Protein AF-A0A227IZ99-F1 (afdb_monomer_lite)

Radius of gyration: 15.76 Å; chains: 1; bounding box: 50×32×34 Å

InterPro domains:
  IPR000873 AMP-dependent synthetase/ligase domain [PF00501] (15-88)
  IPR020845 AMP-binding, conserved site [PS00455] (23-34)
  IPR042099 ANL, N-terminal domain [G3DSA:3.40.50.12780] (2-88)

pLDDT: mean 94.79, std 6.39, range [66.31, 98.75]

Organism: Vibrio parahaemolyticus (NCBI:txid670)

Foldseek 3Di:
DCVVDDDDDDDDDDDDQFDFDDWAWDPDPPDHTDTDTDGDNVVLVVLLCCCCPVVVLAAAAEDEDPDDPNDPVVVSQVSSVVRNYHYD

Structure (mmCIF, N/CA/C/O 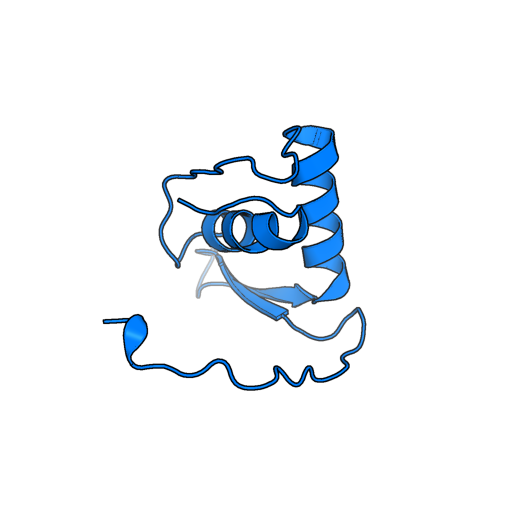backbone):
data_AF-A0A227IZ99-F1
#
_entry.id   AF-A0A227IZ99-F1
#
loop_
_atom_site.group_PDB
_atom_site.id
_atom_site.type_symbol
_atom_site.label_atom_id
_atom_site.label_alt_id
_atom_site.label_comp_id
_atom_site.label_asym_id
_atom_site.label_entity_id
_atom_site.label_seq_id
_atom_site.pdbx_PDB_ins_code
_atom_site.Cartn_x
_atom_site.Cartn_y
_atom_site.Cartn_z
_atom_site.occupancy
_atom_site.B_iso_or_equiv
_atom_site.auth_seq_id
_atom_site.auth_comp_id
_atom_site.auth_asym_id
_atom_site.auth_atom_id
_atom_site.pdbx_PDB_model_num
ATOM 1 N N . VAL A 1 1 ? -25.672 7.197 -7.599 1.00 66.31 1 VAL A N 1
ATOM 2 C CA . VAL A 1 1 ? -24.915 6.313 -8.520 1.00 66.31 1 VAL A CA 1
ATOM 3 C C . VAL A 1 1 ? -24.663 4.944 -7.895 1.00 66.31 1 VAL A C 1
ATOM 5 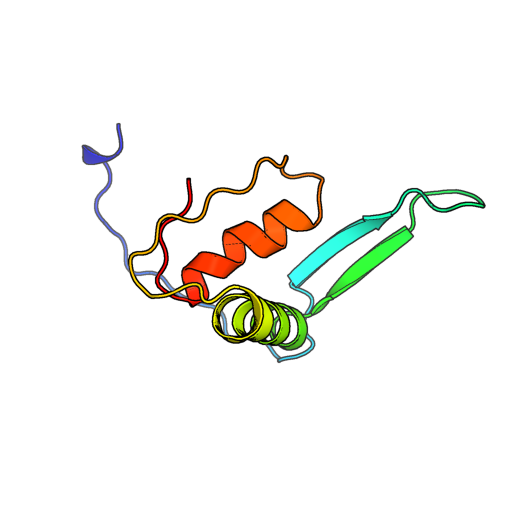O O . VAL A 1 1 ? -25.018 3.961 -8.520 1.00 66.31 1 VAL A O 1
ATOM 8 N N . LEU A 1 2 ? -24.168 4.847 -6.653 1.00 75.94 2 LEU A N 1
ATOM 9 C CA . LEU A 1 2 ? -23.920 3.542 -6.008 1.00 75.94 2 LEU A CA 1
ATOM 10 C C . LEU A 1 2 ? -25.186 2.784 -5.553 1.00 75.94 2 LEU A C 1
ATOM 12 O O . LEU A 1 2 ? -25.162 1.564 -5.500 1.00 75.94 2 LEU A O 1
ATOM 16 N N . ASN A 1 3 ? -26.310 3.472 -5.313 1.00 83.25 3 ASN A N 1
ATOM 17 C CA . ASN A 1 3 ? -27.573 2.864 -4.841 1.00 83.25 3 ASN A CA 1
ATOM 18 C C . ASN A 1 3 ? -28.211 1.839 -5.804 1.00 83.25 3 ASN A C 1
ATOM 20 O O . ASN A 1 3 ? -29.213 1.228 -5.454 1.00 83.25 3 ASN A O 1
ATOM 24 N N . GLN A 1 4 ? -27.686 1.699 -7.023 1.00 87.50 4 GLN A N 1
ATOM 25 C CA . GLN A 1 4 ? -28.161 0.735 -8.020 1.00 87.50 4 GLN A CA 1
ATOM 26 C C . GLN A 1 4 ? -27.421 -0.610 -7.942 1.00 87.50 4 GLN A C 1
ATOM 28 O O . GLN A 1 4 ? -27.825 -1.557 -8.607 1.00 87.50 4 GLN A O 1
ATOM 33 N N . TYR A 1 5 ? -26.346 -0.698 -7.152 1.00 85.56 5 TYR A N 1
ATOM 34 C CA . TYR A 1 5 ? -25.552 -1.913 -7.004 1.00 85.56 5 TYR A CA 1
ATOM 35 C C . TYR A 1 5 ? -25.984 -2.684 -5.758 1.00 85.56 5 TYR A C 1
ATOM 37 O O . TYR A 1 5 ? -25.925 -2.168 -4.641 1.00 85.56 5 TYR A O 1
ATOM 45 N N . SER A 1 6 ? -26.395 -3.935 -5.952 1.00 88.31 6 SER A N 1
ATOM 46 C CA . SER A 1 6 ? -26.569 -4.890 -4.861 1.00 88.31 6 SER A CA 1
ATOM 47 C C . SER A 1 6 ? -25.197 -5.442 -4.444 1.00 88.31 6 SER A C 1
ATOM 49 O O . SER A 1 6 ? -24.400 -5.773 -5.323 1.00 88.31 6 SER A O 1
ATOM 51 N N . PRO A 1 7 ? -24.881 -5.527 -3.138 1.00 86.75 7 PRO A N 1
ATOM 52 C CA . PRO A 1 7 ? -23.634 -6.129 -2.682 1.00 86.75 7 PRO A CA 1
ATOM 53 C C . PRO A 1 7 ? -23.588 -7.610 -3.060 1.00 86.75 7 PRO A C 1
ATOM 55 O O . PRO A 1 7 ? -24.440 -8.385 -2.632 1.00 86.75 7 PRO A O 1
ATOM 58 N N . GLU A 1 8 ? -22.578 -7.997 -3.830 1.00 89.88 8 GLU A N 1
ATOM 59 C CA . GLU A 1 8 ? -22.282 -9.397 -4.128 1.00 89.88 8 GLU A CA 1
ATOM 60 C C . GLU A 1 8 ? -21.246 -9.942 -3.129 1.00 89.88 8 GLU A C 1
ATOM 62 O O . GLU A 1 8 ? -20.386 -9.185 -2.657 1.00 89.88 8 GLU A O 1
ATOM 67 N N . PRO A 1 9 ? -21.277 -11.245 -2.796 1.00 91.19 9 PRO A N 1
ATOM 68 C CA . PRO A 1 9 ? -20.251 -11.861 -1.963 1.00 91.19 9 PRO A CA 1
ATOM 69 C C . PRO A 1 9 ? -18.852 -11.722 -2.582 1.00 91.19 9 PRO A C 1
ATOM 71 O O . PRO A 1 9 ? -18.617 -12.094 -3.732 1.00 91.19 9 PRO A O 1
ATOM 74 N N . LEU A 1 10 ? -17.890 -11.231 -1.798 1.00 90.38 10 LEU A N 1
ATOM 75 C CA . LEU A 1 10 ? -16.492 -11.154 -2.219 1.00 90.38 10 LEU A CA 1
ATOM 76 C C . LEU A 1 10 ? -15.820 -12.524 -2.090 1.00 90.38 10 LEU A C 1
ATOM 78 O O . LEU A 1 10 ? -15.816 -13.131 -1.020 1.00 90.38 10 LEU A O 1
ATOM 82 N N . THR A 1 11 ? -15.206 -12.987 -3.178 1.00 94.81 11 THR A N 1
ATOM 83 C CA . THR A 1 11 ? -14.360 -14.187 -3.176 1.00 94.81 11 THR A CA 1
ATOM 84 C C . THR A 1 11 ? -12.896 -13.773 -3.244 1.00 94.81 11 THR A C 1
ATOM 86 O O . THR A 1 11 ? -12.497 -13.041 -4.148 1.00 94.81 11 THR A O 1
ATOM 89 N N . TYR A 1 12 ? -12.081 -14.258 -2.306 1.00 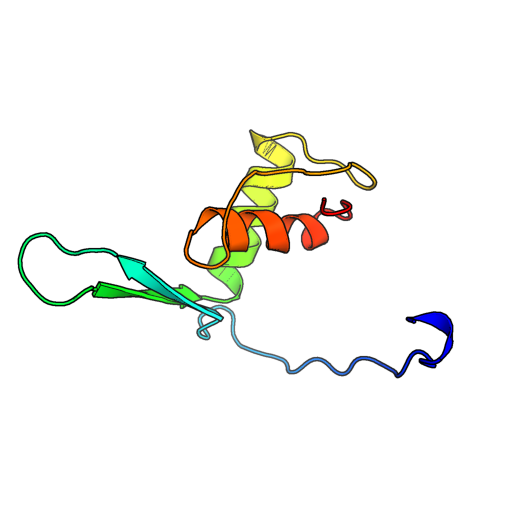94.56 12 TYR A N 1
ATOM 90 C CA . TYR A 1 12 ? -10.649 -13.964 -2.255 1.00 94.56 12 TYR A CA 1
ATOM 91 C C . TYR A 1 12 ? -9.826 -15.172 -2.698 1.00 94.56 12 TYR A C 1
ATOM 93 O O . TYR A 1 12 ? -10.017 -16.284 -2.207 1.00 94.56 12 TYR A O 1
ATOM 101 N N . THR A 1 13 ? -8.859 -14.939 -3.585 1.00 95.94 13 THR A N 1
ATOM 102 C CA . THR A 1 13 ? -7.873 -15.961 -3.957 1.00 95.94 13 THR A CA 1
ATOM 103 C C . THR A 1 13 ? -6.791 -16.031 -2.885 1.00 95.94 13 THR A C 1
ATOM 105 O O . THR A 1 13 ? -6.224 -15.009 -2.496 1.00 95.94 13 THR A O 1
ATOM 108 N N . ARG A 1 14 ? -6.498 -17.236 -2.388 1.00 97.06 14 ARG A N 1
ATOM 109 C CA . ARG A 1 14 ? -5.389 -17.454 -1.450 1.00 97.06 14 ARG A CA 1
ATOM 110 C C . ARG A 1 14 ? -4.074 -17.409 -2.224 1.00 97.06 14 ARG A C 1
ATOM 112 O O . ARG A 1 14 ? -3.933 -18.092 -3.231 1.00 97.06 14 ARG A O 1
ATOM 119 N N . VAL A 1 15 ? -3.133 -16.615 -1.730 1.00 97.81 15 VAL A N 1
ATOM 120 C CA . VAL A 1 15 ? -1.810 -16.393 -2.327 1.00 97.81 15 VAL A CA 1
ATOM 121 C C . VAL A 1 15 ? -0.727 -16.618 -1.276 1.00 97.81 15 VAL A C 1
ATOM 123 O O . VAL A 1 15 ? -0.998 -16.543 -0.072 1.00 97.81 15 VAL A O 1
ATOM 126 N N . ASN A 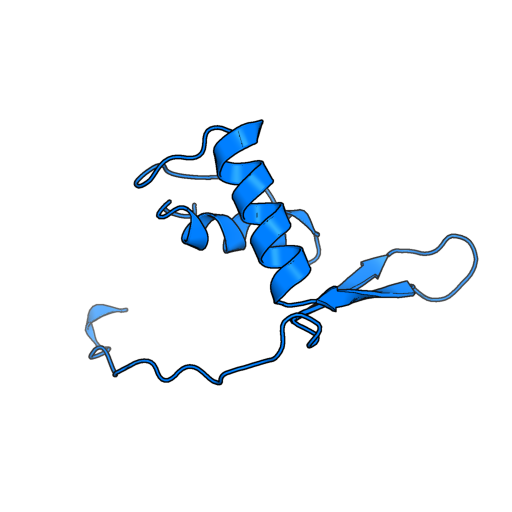1 16 ? 0.494 -16.913 -1.713 1.00 98.44 16 ASN A N 1
ATOM 127 C CA . ASN A 1 16 ? 1.638 -17.063 -0.824 1.00 98.44 16 ASN A CA 1
ATOM 128 C C . ASN A 1 16 ? 2.131 -15.700 -0.330 1.00 98.44 16 ASN A C 1
ATOM 130 O O . ASN A 1 16 ? 1.917 -14.661 -0.951 1.00 98.44 16 ASN A O 1
ATOM 134 N N . PHE A 1 17 ? 2.878 -15.707 0.773 1.00 98.38 17 PHE A N 1
ATOM 135 C CA . PHE A 1 17 ? 3.426 -14.488 1.373 1.00 98.38 17 PHE A CA 1
ATOM 136 C C . PHE A 1 17 ? 4.327 -13.688 0.412 1.00 98.38 17 PHE A C 1
ATOM 138 O O . PHE A 1 17 ? 4.289 -12.458 0.403 1.00 98.38 17 PHE A O 1
ATOM 145 N N . ASN A 1 18 ? 5.120 -14.391 -0.402 1.00 98.50 18 ASN A N 1
ATOM 146 C CA . ASN A 1 18 ? 6.082 -13.800 -1.336 1.00 98.50 18 ASN A CA 1
ATOM 147 C C . ASN A 1 18 ? 5.535 -13.615 -2.758 1.00 98.50 18 ASN A C 1
ATOM 149 O O . ASN A 1 18 ? 6.290 -13.194 -3.633 1.00 98.50 18 ASN A O 1
ATOM 153 N N . ASP A 1 19 ? 4.254 -13.911 -2.998 1.00 98.56 19 ASP A N 1
ATOM 154 C CA . ASP A 1 19 ? 3.652 -13.672 -4.308 1.00 98.56 19 ASP A CA 1
ATOM 155 C C . ASP A 1 19 ? 3.649 -12.161 -4.622 1.00 98.56 19 ASP A C 1
ATOM 157 O O . ASP A 1 19 ? 3.588 -11.335 -3.701 1.00 98.56 19 ASP A O 1
ATOM 161 N N . PRO A 1 20 ? 3.755 -11.770 -5.904 1.00 98.31 20 PRO A N 1
ATOM 162 C CA . PRO A 1 20 ? 3.810 -10.368 -6.301 1.00 98.31 20 PRO A CA 1
ATOM 163 C C . PRO A 1 20 ? 2.471 -9.656 -6.064 1.00 98.31 20 PRO A C 1
ATOM 165 O O . PRO A 1 20 ? 1.411 -10.184 -6.392 1.00 98.31 20 PRO A O 1
ATOM 168 N N . LEU A 1 21 ? 2.533 -8.430 -5.542 1.00 97.75 21 LEU A N 1
ATOM 169 C CA . LEU A 1 21 ? 1.384 -7.551 -5.314 1.00 97.75 21 LEU A CA 1
ATOM 170 C C . LEU A 1 21 ? 1.301 -6.436 -6.364 1.00 97.75 21 LEU A C 1
ATOM 172 O O . LEU A 1 21 ? 0.279 -6.285 -7.026 1.00 97.75 21 LEU A O 1
ATOM 176 N N . PHE A 1 22 ? 2.375 -5.659 -6.533 1.00 97.44 22 PHE A N 1
ATOM 177 C CA . PHE A 1 22 ? 2.459 -4.600 -7.542 1.00 97.44 22 PHE A CA 1
ATOM 178 C C . PHE A 1 22 ? 3.903 -4.337 -7.982 1.00 97.44 22 PHE A C 1
ATOM 180 O O . PHE A 1 22 ? 4.864 -4.753 -7.328 1.00 97.44 22 PHE A O 1
ATOM 187 N N . VAL A 1 23 ? 4.043 -3.609 -9.094 1.00 97.50 23 VAL A N 1
ATOM 188 C CA . VAL A 1 23 ? 5.322 -3.103 -9.601 1.00 97.50 23 VAL A CA 1
ATOM 189 C C . VAL A 1 23 ? 5.349 -1.585 -9.477 1.00 97.50 23 VAL A C 1
ATOM 191 O O . VAL A 1 23 ? 4.525 -0.901 -10.080 1.00 97.50 23 VAL A O 1
ATOM 194 N N . LEU A 1 24 ? 6.320 -1.058 -8.732 1.00 95.81 24 LEU A N 1
ATOM 195 C CA . LEU A 1 24 ? 6.619 0.370 -8.690 1.00 95.81 24 LEU A CA 1
ATOM 196 C C . LEU A 1 24 ? 7.823 0.675 -9.572 1.00 95.81 24 LEU A C 1
ATOM 198 O O . LEU A 1 24 ? 8.880 0.054 -9.456 1.00 95.81 24 LEU A O 1
ATOM 202 N N . TYR A 1 25 ? 7.665 1.656 -10.454 1.00 94.75 25 TYR A N 1
ATOM 203 C CA . TYR A 1 25 ? 8.743 2.117 -11.313 1.00 94.75 25 TYR A CA 1
ATOM 204 C C . TYR A 1 25 ? 9.507 3.244 -10.627 1.00 94.75 25 TYR A C 1
ATOM 206 O O . TYR A 1 25 ? 8.918 4.221 -10.172 1.00 94.75 25 TYR A O 1
ATOM 214 N N . SER A 1 26 ? 10.832 3.129 -10.591 1.00 90.94 26 SER A N 1
ATOM 215 C CA . SER A 1 26 ? 11.715 4.238 -10.209 1.00 90.94 26 SER A CA 1
ATOM 216 C C . SER A 1 26 ? 12.435 4.786 -11.436 1.00 90.94 26 SER A C 1
ATOM 218 O O . SER A 1 26 ? 12.719 4.037 -12.372 1.00 90.94 26 SER A O 1
ATOM 220 N N . SER A 1 27 ? 12.740 6.087 -11.430 1.00 85.00 27 SER A N 1
ATOM 221 C CA . SER A 1 27 ? 13.317 6.802 -12.578 1.00 85.00 27 SER A CA 1
ATOM 222 C C . SER A 1 27 ? 14.624 6.188 -13.085 1.00 85.00 27 SER A C 1
ATOM 224 O O . SER A 1 27 ? 14.845 6.173 -14.289 1.00 85.00 27 SER A O 1
ATOM 226 N N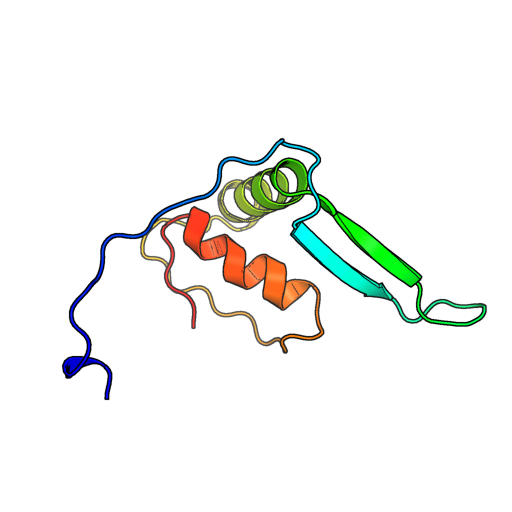 . GLY A 1 28 ? 15.438 5.606 -12.197 1.00 77.06 28 GLY A N 1
ATOM 227 C CA . GLY A 1 28 ? 16.745 5.046 -12.543 1.00 77.06 28 GLY A CA 1
ATOM 228 C C . GLY A 1 28 ? 17.748 6.138 -12.938 1.00 77.06 28 GLY A C 1
ATOM 229 O O . GLY A 1 28 ? 17.433 7.075 -13.658 1.00 77.06 28 GLY A O 1
ATOM 230 N N . THR A 1 29 ? 18.988 6.047 -12.462 1.00 76.38 29 THR A N 1
ATOM 231 C CA . THR A 1 29 ? 20.022 7.058 -12.762 1.00 76.38 29 THR A CA 1
ATOM 232 C C . THR A 1 29 ? 20.816 6.765 -14.038 1.00 76.38 29 THR A C 1
ATOM 234 O O . THR A 1 29 ? 21.565 7.620 -14.493 1.00 76.38 29 THR A O 1
ATOM 237 N N . THR A 1 30 ? 20.674 5.572 -14.626 1.00 78.75 30 THR A N 1
ATOM 238 C CA . THR A 1 30 ? 21.561 5.079 -15.699 1.00 78.75 30 THR A CA 1
ATOM 239 C C . THR A 1 30 ? 20.834 4.412 -16.875 1.00 78.75 30 THR A C 1
ATOM 241 O O . THR A 1 30 ? 21.460 3.685 -17.644 1.00 78.75 30 THR A O 1
ATOM 244 N N . GLY A 1 31 ? 19.524 4.624 -17.051 1.00 81.06 31 GLY A N 1
ATOM 245 C CA . GLY A 1 31 ? 18.799 4.021 -18.175 1.00 81.06 31 GLY A CA 1
ATOM 246 C C . GLY A 1 31 ? 17.286 3.958 -17.997 1.00 81.06 31 GLY A C 1
ATOM 247 O O . GLY A 1 31 ? 16.680 4.863 -17.436 1.00 81.06 31 GLY A O 1
ATOM 248 N N . LYS A 1 32 ? 16.674 2.883 -18.510 1.00 85.38 32 LYS A N 1
ATOM 249 C CA . LYS A 1 32 ? 15.226 2.646 -18.408 1.00 85.38 32 LYS A CA 1
ATOM 250 C C . LYS A 1 32 ? 14.776 2.575 -16.936 1.00 85.38 32 LYS A C 1
ATOM 252 O O . LYS A 1 32 ? 15.551 2.092 -16.103 1.00 85.38 32 LYS A O 1
ATOM 257 N N . PRO A 1 33 ? 13.526 2.974 -16.626 1.00 89.62 33 PRO A N 1
ATOM 258 C CA . PRO A 1 33 ? 12.975 2.854 -15.282 1.00 89.62 33 PRO A CA 1
ATOM 259 C C . PRO A 1 33 ? 13.113 1.438 -14.717 1.00 89.62 33 PRO A C 1
ATOM 261 O O . PRO A 1 33 ? 12.904 0.453 -15.431 1.00 89.62 33 PRO A O 1
ATOM 264 N N . LYS A 1 34 ? 13.452 1.328 -13.429 1.00 92.81 34 LYS A N 1
ATOM 265 C CA . LYS A 1 34 ? 13.593 0.029 -12.756 1.00 92.81 34 LYS A CA 1
ATOM 266 C C . LYS A 1 34 ? 12.234 -0.440 -12.252 1.00 92.81 34 LYS A C 1
ATOM 268 O O . LYS A 1 34 ? 11.596 0.285 -11.491 1.00 92.81 34 LYS A O 1
ATOM 273 N N . CYS A 1 35 ? 11.842 -1.653 -12.636 1.00 94.69 35 CYS A N 1
ATOM 274 C CA . CYS A 1 35 ? 10.662 -2.344 -12.119 1.00 94.69 35 CYS A CA 1
ATOM 275 C C . CYS A 1 35 ? 10.966 -2.919 -10.730 1.00 94.69 35 CYS A C 1
ATOM 277 O O . CYS A 1 35 ? 11.737 -3.872 -10.621 1.00 94.69 35 CYS A O 1
ATOM 279 N N . ILE A 1 36 ? 10.372 -2.364 -9.677 1.00 96.56 36 ILE A N 1
ATOM 280 C CA . ILE A 1 36 ? 10.517 -2.866 -8.307 1.00 96.56 36 ILE A CA 1
ATOM 281 C C . ILE A 1 36 ? 9.261 -3.662 -7.963 1.00 96.56 36 ILE A C 1
ATOM 283 O O . ILE A 1 36 ? 8.171 -3.099 -7.893 1.00 96.56 36 ILE A O 1
ATOM 287 N N . VAL A 1 37 ? 9.409 -4.973 -7.779 1.00 98.06 37 VAL A N 1
ATOM 288 C CA . VAL A 1 37 ? 8.303 -5.871 -7.419 1.00 98.06 37 VAL A CA 1
ATOM 289 C C . VAL A 1 37 ? 8.159 -5.905 -5.902 1.00 98.06 37 VAL A C 1
ATOM 291 O O . VAL A 1 37 ? 9.117 -6.200 -5.190 1.00 98.06 37 VAL A O 1
ATOM 294 N N . HIS A 1 38 ? 6.953 -5.634 -5.418 1.00 98.38 38 HIS A N 1
ATOM 295 C CA . HIS A 1 38 ? 6.590 -5.724 -4.008 1.00 98.38 38 HIS A CA 1
ATOM 296 C C . HIS A 1 38 ? 5.763 -6.987 -3.756 1.00 98.38 38 HIS A C 1
ATOM 298 O O . HIS A 1 38 ? 4.898 -7.315 -4.567 1.00 98.38 38 HIS A O 1
ATOM 304 N N . SER A 1 39 ? 6.023 -7.698 -2.655 1.00 98.56 39 SER A N 1
ATOM 305 C CA . SER A 1 39 ? 5.290 -8.918 -2.296 1.00 98.56 39 SER A CA 1
ATOM 306 C C . SER A 1 39 ? 4.045 -8.627 -1.460 1.00 98.56 39 SER A C 1
ATOM 308 O O . SER A 1 39 ? 4.003 -7.651 -0.713 1.00 98.56 39 SER A O 1
ATOM 310 N N . VAL A 1 40 ? 3.039 -9.500 -1.548 1.00 98.44 40 VAL A N 1
ATOM 311 C CA . VAL A 1 40 ? 1.761 -9.361 -0.830 1.00 98.44 40 VAL A CA 1
ATOM 312 C C . VAL A 1 40 ? 1.977 -9.252 0.679 1.00 98.44 40 VAL A C 1
ATOM 314 O O . VAL A 1 40 ? 1.590 -8.261 1.297 1.00 98.44 40 VAL A O 1
ATOM 317 N N . GLY A 1 41 ? 2.612 -10.258 1.281 1.00 98.12 41 GLY A N 1
ATOM 318 C CA . GLY A 1 41 ? 2.760 -10.335 2.730 1.00 98.12 41 GLY A CA 1
ATOM 319 C C . GLY A 1 41 ? 3.705 -9.276 3.288 1.00 98.12 41 GLY A C 1
ATOM 320 O O . GLY A 1 41 ? 3.375 -8.609 4.268 1.00 98.12 41 GLY A O 1
ATOM 321 N N . GLY A 1 42 ? 4.858 -9.084 2.639 1.00 98.38 42 GLY A N 1
ATOM 322 C CA . GLY A 1 42 ? 5.871 -8.127 3.084 1.00 98.38 42 GLY A CA 1
ATOM 323 C C . GLY A 1 42 ? 5.361 -6.688 3.068 1.00 98.38 42 GLY A C 1
ATOM 324 O O . GLY A 1 42 ? 5.542 -5.956 4.042 1.00 98.38 42 GLY A O 1
ATOM 325 N N . THR A 1 43 ? 4.671 -6.294 1.996 1.00 98.44 43 THR A N 1
ATOM 326 C CA . THR A 1 43 ? 4.133 -4.937 1.864 1.00 98.44 43 THR A CA 1
ATOM 327 C C . THR A 1 43 ? 2.997 -4.669 2.837 1.00 98.44 43 THR A C 1
ATOM 329 O O . THR A 1 43 ? 3.057 -3.672 3.554 1.00 98.44 43 THR A O 1
ATOM 332 N N . ILE A 1 44 ? 1.994 -5.550 2.913 1.00 97.94 44 ILE A N 1
ATOM 333 C CA . ILE A 1 44 ? 0.841 -5.334 3.800 1.00 97.94 44 ILE A CA 1
ATOM 334 C C . ILE A 1 44 ? 1.296 -5.283 5.263 1.00 97.94 44 ILE A C 1
ATOM 336 O O . ILE A 1 44 ? 0.906 -4.370 5.988 1.00 97.94 44 ILE A O 1
ATOM 340 N N . LEU A 1 45 ? 2.166 -6.208 5.687 1.00 98.56 45 LEU A N 1
ATOM 341 C CA . LEU A 1 45 ? 2.681 -6.230 7.057 1.00 98.56 45 LEU A CA 1
ATOM 342 C C . LEU A 1 45 ? 3.447 -4.946 7.394 1.00 98.56 45 LEU A C 1
ATOM 344 O O . LEU A 1 45 ? 3.244 -4.368 8.461 1.00 98.56 45 LEU A O 1
ATOM 348 N N . ASN A 1 46 ? 4.309 -4.480 6.485 1.00 98.69 46 ASN A N 1
ATOM 349 C CA . ASN A 1 46 ? 5.074 -3.261 6.716 1.00 98.69 46 ASN A CA 1
ATOM 350 C C . ASN A 1 46 ? 4.179 -2.015 6.772 1.00 98.69 46 ASN A C 1
ATOM 352 O O . ASN A 1 46 ? 4.366 -1.184 7.659 1.00 98.69 46 ASN A O 1
ATOM 356 N N . HIS A 1 47 ? 3.195 -1.905 5.874 1.00 98.62 47 HIS A N 1
ATOM 357 C CA . HIS A 1 47 ? 2.256 -0.784 5.870 1.00 98.62 47 HIS A CA 1
ATOM 358 C C . HIS A 1 47 ? 1.411 -0.753 7.144 1.00 98.62 47 HIS A C 1
ATOM 360 O O . HIS A 1 47 ? 1.322 0.290 7.775 1.00 98.62 47 HIS A O 1
ATOM 366 N N . VAL A 1 48 ? 0.844 -1.883 7.585 1.00 98.44 48 VAL A N 1
ATOM 367 C CA . VAL A 1 48 ? 0.036 -1.924 8.820 1.00 98.44 48 VAL A CA 1
ATOM 368 C C . VAL A 1 48 ? 0.873 -1.552 10.046 1.00 98.44 48 VAL A C 1
ATOM 370 O O . VAL A 1 48 ? 0.415 -0.774 10.881 1.00 98.44 48 VAL A O 1
ATOM 373 N N . LYS A 1 49 ? 2.123 -2.030 10.122 1.00 98.75 49 LYS A N 1
ATOM 374 C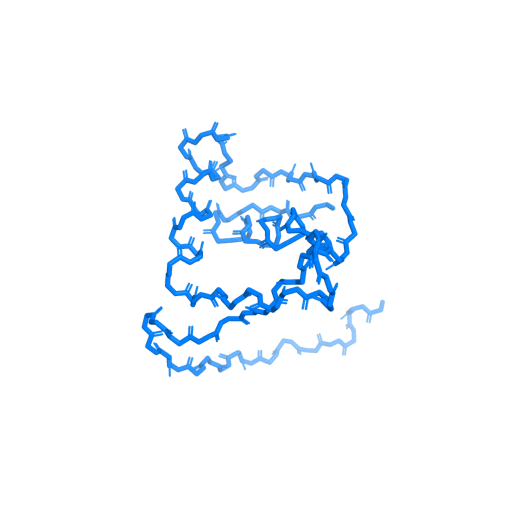 CA . LYS A 1 49 ? 3.084 -1.617 11.156 1.00 98.75 49 LYS A CA 1
ATOM 375 C C . LYS A 1 49 ? 3.300 -0.100 11.140 1.00 98.75 49 LYS A C 1
ATOM 377 O O . LYS A 1 49 ? 3.239 0.529 12.188 1.00 98.75 49 LYS A O 1
ATOM 382 N N . GLU A 1 50 ? 3.551 0.496 9.977 1.00 98.75 50 GLU A N 1
ATOM 383 C CA . GLU A 1 50 ? 3.730 1.951 9.858 1.00 98.75 50 GLU A CA 1
ATOM 384 C C . GLU A 1 50 ? 2.462 2.718 10.240 1.00 98.75 50 GLU A C 1
ATOM 386 O O . GLU A 1 50 ? 2.533 3.634 11.055 1.00 98.75 50 GLU A O 1
ATOM 391 N N . HIS A 1 51 ? 1.302 2.305 9.728 1.00 98.69 51 HIS A N 1
ATOM 392 C CA . HIS A 1 51 ? 0.019 2.929 10.034 1.00 98.69 51 HIS A CA 1
ATOM 393 C C . HIS A 1 51 ? -0.263 2.944 11.532 1.00 98.69 51 HIS A C 1
ATOM 395 O O . HIS A 1 51 ? -0.477 4.010 12.096 1.00 98.69 51 HIS A O 1
ATOM 401 N N . GLN A 1 52 ? -0.247 1.778 12.176 1.00 98.44 52 GLN A N 1
ATOM 402 C CA . GLN A 1 52 ? -0.724 1.644 13.552 1.00 98.44 52 GLN A CA 1
ATOM 403 C C . GLN A 1 52 ? 0.328 2.047 14.585 1.00 98.44 52 GLN A C 1
ATOM 405 O O . GLN A 1 52 ? -0.028 2.566 15.635 1.00 98.44 52 GLN A O 1
ATOM 410 N N . LEU A 1 53 ? 1.620 1.816 14.315 1.00 98.56 53 LEU A N 1
ATOM 411 C CA . LEU A 1 53 ? 2.675 2.048 15.310 1.00 98.56 53 LEU A CA 1
ATOM 412 C C . LEU A 1 53 ? 3.422 3.363 15.107 1.00 98.56 53 LEU A C 1
ATOM 414 O O . LEU A 1 53 ? 3.895 3.939 16.081 1.00 98.56 53 LEU A O 1
ATOM 418 N N . HIS A 1 54 ? 3.595 3.816 13.863 1.00 98.62 54 HIS A N 1
ATOM 419 C CA . HIS A 1 54 ? 4.373 5.029 13.586 1.00 98.62 54 HIS A CA 1
ATOM 420 C C . HIS A 1 54 ? 3.485 6.250 13.346 1.00 98.62 54 HIS A C 1
ATOM 422 O O . HIS A 1 54 ? 3.898 7.365 13.655 1.00 98.62 54 HIS A O 1
ATOM 428 N N . CYS A 1 55 ? 2.293 6.048 12.782 1.00 98.31 55 CYS A N 1
ATOM 429 C CA . CYS A 1 55 ? 1.362 7.124 12.449 1.00 98.31 55 CYS A CA 1
ATOM 430 C C . CYS A 1 55 ? 0.136 7.184 13.365 1.00 98.31 55 CYS A C 1
ATOM 432 O O . CYS A 1 55 ? -0.646 8.117 13.216 1.00 98.31 55 CYS A O 1
ATOM 434 N N . ASP A 1 56 ? -0.022 6.217 14.274 1.00 98.25 56 ASP A N 1
ATOM 435 C CA . ASP A 1 56 ? -1.168 6.110 15.186 1.00 98.25 56 ASP A CA 1
ATOM 436 C C . ASP A 1 56 ? -2.527 6.137 14.457 1.00 98.25 56 ASP A C 1
ATOM 438 O O . ASP A 1 56 ? -3.496 6.712 14.935 1.00 98.25 56 ASP A O 1
ATOM 442 N N . ILE A 1 57 ? -2.601 5.533 13.264 1.00 98.56 57 ILE A N 1
ATOM 443 C CA . ILE A 1 57 ? -3.856 5.399 12.514 1.00 98.56 57 ILE A CA 1
ATOM 444 C C . ILE A 1 57 ? -4.729 4.359 13.211 1.00 98.56 57 ILE A C 1
ATOM 446 O O . ILE A 1 57 ? -4.392 3.169 13.234 1.00 98.56 57 ILE A O 1
ATOM 450 N N . GLN A 1 58 ? -5.877 4.810 13.707 1.00 97.81 58 GLN A N 1
ATOM 451 C CA . GLN A 1 58 ? -6.854 4.012 14.430 1.00 97.81 58 GLN A CA 1
ATOM 452 C C . GLN A 1 58 ? -8.081 3.672 13.565 1.00 97.81 58 GLN A C 1
ATOM 454 O O . GLN A 1 58 ? -8.364 4.331 12.555 1.00 97.81 58 GLN A O 1
ATOM 459 N N . PRO A 1 59 ? -8.860 2.641 13.942 1.00 98.12 59 PRO A N 1
ATOM 460 C CA . PRO A 1 59 ? -10.130 2.358 13.287 1.00 98.12 59 PRO A CA 1
ATOM 461 C C . PRO A 1 59 ? -11.065 3.575 13.305 1.00 98.12 59 PRO A C 1
ATOM 463 O O . PRO A 1 59 ? -11.233 4.222 14.337 1.00 98.12 59 PRO A O 1
ATOM 466 N N . ASN A 1 60 ? -11.748 3.822 12.185 1.00 95.94 60 ASN A N 1
ATOM 467 C CA . ASN A 1 60 ? -12.624 4.979 11.928 1.00 95.94 60 ASN A CA 1
ATOM 468 C C . ASN A 1 60 ? -11.926 6.333 11.709 1.00 95.94 60 ASN A C 1
ATOM 470 O O . ASN A 1 60 ? -12.622 7.308 11.406 1.00 95.94 60 ASN A O 1
ATOM 474 N N . ASP A 1 61 ? -10.594 6.409 11.781 1.00 98.31 61 ASP A N 1
ATOM 475 C CA . ASP A 1 61 ? -9.882 7.617 11.365 1.00 98.31 61 ASP A CA 1
ATOM 476 C C . ASP A 1 61 ? -10.105 7.909 9.882 1.00 98.31 61 ASP A C 1
ATOM 478 O O . ASP A 1 61 ? -10.332 7.015 9.064 1.00 98.31 61 ASP A O 1
ATOM 482 N N . ARG A 1 62 ? -10.023 9.190 9.521 1.00 98.44 62 ARG A N 1
ATOM 483 C CA . ARG A 1 62 ? -10.080 9.646 8.130 1.00 98.44 62 ARG A CA 1
ATOM 484 C C . ARG A 1 62 ? -8.673 9.985 7.674 1.00 98.44 62 ARG A C 1
ATOM 486 O O . ARG A 1 62 ? -8.164 11.063 7.972 1.00 98.44 62 ARG A O 1
ATOM 493 N N . VAL A 1 63 ? -8.052 9.064 6.955 1.00 98.38 63 VAL A N 1
ATOM 494 C CA . VAL A 1 63 ? -6.693 9.235 6.451 1.00 98.38 63 VAL A CA 1
ATOM 495 C C . VAL A 1 63 ? -6.777 9.995 5.138 1.00 98.38 63 VAL A C 1
ATOM 497 O O . VAL A 1 63 ? -7.507 9.599 4.231 1.00 98.38 63 VAL A O 1
ATOM 500 N N . PHE A 1 64 ? -6.017 11.082 5.030 1.00 98.19 64 PHE A N 1
ATOM 501 C CA . PHE A 1 64 ? -5.815 11.830 3.793 1.00 98.19 64 PHE A CA 1
ATOM 502 C C . PHE A 1 64 ? -4.317 11.961 3.532 1.00 98.19 64 PHE A C 1
ATOM 504 O O . PHE A 1 64 ? -3.580 12.464 4.380 1.00 98.19 64 PHE A O 1
ATOM 511 N N . TYR A 1 65 ? -3.879 11.561 2.341 1.00 97.62 65 TYR A N 1
ATOM 512 C CA . TYR A 1 65 ? -2.534 11.835 1.856 1.00 97.62 65 TYR A CA 1
ATOM 513 C C . TYR A 1 65 ? -2.629 12.350 0.423 1.00 97.62 65 TYR A C 1
ATOM 515 O O . TYR A 1 65 ? -3.081 11.638 -0.473 1.00 97.62 65 TYR A O 1
ATOM 523 N N . TYR A 1 66 ? -2.192 13.587 0.181 1.00 97.75 66 TYR A N 1
ATOM 524 C CA . TYR A 1 66 ? -2.197 14.151 -1.167 1.00 97.75 66 TYR A CA 1
ATOM 525 C C . TYR A 1 66 ? -1.174 13.423 -2.048 1.00 97.75 66 TYR A C 1
ATOM 527 O O . TYR A 1 66 ? 0.038 13.575 -1.891 1.00 97.75 66 TYR A O 1
ATOM 535 N N . THR A 1 67 ? -1.664 12.592 -2.963 1.00 97.44 67 THR A N 1
ATOM 536 C CA . THR A 1 67 ? -0.835 11.748 -3.824 1.00 97.44 67 THR A CA 1
ATOM 537 C C . THR A 1 67 ? -1.573 11.384 -5.112 1.00 97.44 67 THR A C 1
ATOM 539 O O . THR A 1 67 ? -2.789 11.539 -5.209 1.00 97.44 67 THR A O 1
ATOM 542 N N . THR A 1 68 ? -0.845 10.897 -6.117 1.00 96.81 68 THR A N 1
ATOM 543 C CA . THR A 1 68 ? -1.432 10.342 -7.349 1.00 96.81 68 THR A CA 1
ATOM 544 C C . THR A 1 68 ? -1.129 8.850 -7.437 1.00 96.81 68 THR A C 1
ATOM 546 O O . THR A 1 68 ? -0.179 8.377 -6.815 1.00 96.81 68 THR A O 1
ATOM 549 N N . CYS A 1 69 ? -1.876 8.104 -8.257 1.00 96.00 69 CYS A N 1
ATOM 550 C CA . CYS A 1 69 ? -1.715 6.647 -8.383 1.00 96.00 69 CYS A CA 1
ATOM 551 C C . CYS A 1 69 ? -0.317 6.193 -8.850 1.00 96.00 69 CYS A C 1
ATOM 553 O O . CYS A 1 69 ? 0.007 5.015 -8.746 1.00 96.00 69 CYS A O 1
ATOM 555 N N . GLY A 1 70 ? 0.510 7.103 -9.379 1.00 94.19 70 GLY A N 1
ATOM 556 C CA . GLY A 1 70 ? 1.882 6.804 -9.799 1.00 94.19 70 GLY A CA 1
ATOM 557 C C . GLY A 1 70 ? 2.916 6.838 -8.668 1.00 94.19 70 GLY A C 1
ATOM 558 O O . GLY A 1 70 ? 4.046 6.398 -8.868 1.00 94.19 70 GLY A O 1
ATOM 559 N N . TRP A 1 71 ? 2.562 7.361 -7.492 1.00 95.94 71 TRP A N 1
ATOM 560 C CA . TRP A 1 71 ? 3.476 7.474 -6.356 1.00 95.94 71 TRP A CA 1
ATOM 561 C C . TRP A 1 71 ? 3.305 6.316 -5.378 1.00 95.94 71 TRP A C 1
ATOM 563 O O . TRP A 1 71 ? 2.205 5.810 -5.160 1.00 95.94 71 TRP A O 1
ATOM 573 N N . MET A 1 72 ? 4.396 5.938 -4.706 1.00 96.38 72 MET A N 1
ATOM 574 C CA . MET A 1 72 ? 4.351 4.872 -3.699 1.00 96.38 72 MET A CA 1
ATOM 575 C C . MET A 1 72 ? 3.368 5.194 -2.562 1.00 96.38 72 MET A C 1
ATOM 577 O O . MET A 1 72 ? 2.690 4.289 -2.079 1.00 96.38 72 MET A O 1
ATOM 581 N N . MET A 1 73 ? 3.217 6.481 -2.216 1.00 97.81 73 MET A N 1
ATOM 582 C CA . MET A 1 73 ? 2.322 6.925 -1.145 1.00 97.81 73 MET A CA 1
ATOM 583 C C . MET A 1 73 ? 0.859 6.585 -1.421 1.00 97.81 73 MET A C 1
ATOM 585 O O . MET A 1 73 ? 0.109 6.395 -0.474 1.00 97.81 73 MET A O 1
ATOM 589 N N . TRP A 1 74 ? 0.450 6.425 -2.684 1.00 98.12 74 TRP A N 1
ATOM 590 C CA . TRP A 1 74 ? -0.890 5.931 -2.999 1.00 98.12 74 TRP A CA 1
ATOM 591 C C . TRP A 1 74 ? -1.092 4.482 -2.535 1.00 98.12 74 TRP A C 1
ATOM 593 O O . TRP A 1 74 ? -2.122 4.162 -1.952 1.00 98.12 74 TRP A O 1
ATOM 603 N N . ASN A 1 75 ? -0.093 3.611 -2.711 1.00 98.00 75 ASN A N 1
ATOM 604 C CA . ASN A 1 75 ? -0.164 2.212 -2.265 1.00 98.00 75 ASN A CA 1
ATOM 605 C C . ASN A 1 75 ? -0.166 2.108 -0.732 1.00 98.00 75 ASN A C 1
ATOM 607 O O . ASN A 1 75 ? -0.881 1.280 -0.160 1.00 98.00 75 ASN A O 1
ATOM 611 N N . TRP A 1 76 ? 0.628 2.961 -0.076 1.00 98.38 76 TRP A N 1
ATOM 612 C CA . TRP A 1 76 ? 0.625 3.120 1.378 1.00 98.38 76 TRP A CA 1
ATOM 613 C C . TRP A 1 76 ? -0.760 3.571 1.864 1.00 98.38 76 TRP A C 1
ATOM 615 O O . TRP A 1 76 ? -1.389 2.863 2.645 1.00 98.38 76 TRP A O 1
ATOM 625 N N . HIS A 1 77 ? -1.304 4.642 1.272 1.00 98.44 77 HIS A N 1
ATOM 626 C CA . HIS A 1 77 ? -2.628 5.195 1.581 1.00 98.44 77 HIS A CA 1
ATOM 627 C C . HIS A 1 77 ? -3.745 4.159 1.446 1.00 98.44 77 HIS A C 1
ATOM 629 O O . HIS A 1 77 ? -4.508 3.953 2.382 1.00 98.44 77 HIS A O 1
ATOM 635 N N . VAL A 1 78 ? -3.800 3.424 0.328 1.00 98.25 78 VAL A N 1
ATOM 636 C CA . VAL A 1 78 ? -4.797 2.356 0.114 1.00 98.25 78 VAL A CA 1
ATOM 637 C C . VAL A 1 78 ? -4.743 1.296 1.216 1.00 98.25 78 VAL A C 1
ATOM 639 O O . VAL A 1 78 ? -5.777 0.795 1.660 1.00 98.25 78 VAL A O 1
ATOM 642 N N . SER A 1 79 ? -3.543 0.974 1.700 1.00 98.31 79 SER A N 1
ATOM 643 C CA . SER A 1 79 ? -3.354 -0.044 2.734 1.00 98.31 79 SER A CA 1
ATOM 644 C C . SER A 1 79 ? -3.862 0.398 4.114 1.00 98.31 79 SER A C 1
ATOM 646 O O . SER A 1 79 ? -3.978 -0.447 5.000 1.00 98.31 79 SER A O 1
ATOM 648 N N . ALA A 1 80 ? -4.211 1.674 4.325 1.00 98.25 80 ALA A N 1
ATOM 649 C CA . ALA A 1 80 ? -4.795 2.139 5.588 1.00 98.25 80 ALA A CA 1
ATOM 650 C C . ALA A 1 80 ? -6.192 1.541 5.848 1.00 98.25 80 ALA A C 1
ATOM 652 O O . ALA A 1 80 ? -6.611 1.431 7.001 1.00 98.25 80 ALA A O 1
ATOM 653 N N . LEU A 1 81 ? -6.866 1.030 4.809 1.00 98.00 81 LEU A N 1
ATOM 654 C CA . LEU A 1 81 ? -8.078 0.215 4.956 1.00 98.00 81 LEU A CA 1
ATOM 655 C C . LEU A 1 81 ? -7.843 -1.026 5.832 1.00 98.00 81 LEU A C 1
ATOM 657 O O . LEU A 1 81 ? -8.738 -1.438 6.566 1.00 98.00 81 LEU A O 1
ATOM 661 N N . ALA A 1 82 ? -6.634 -1.602 5.807 1.00 97.62 82 ALA A N 1
ATOM 662 C CA . ALA A 1 82 ? -6.281 -2.743 6.654 1.00 97.62 82 ALA A CA 1
ATOM 663 C C . ALA A 1 82 ? -6.193 -2.378 8.150 1.00 97.62 82 ALA A C 1
ATOM 665 O O . ALA A 1 82 ? -6.239 -3.270 8.994 1.00 97.62 82 ALA A O 1
ATOM 666 N N . SER A 1 83 ? -6.121 -1.084 8.481 1.00 98.00 83 SER A N 1
ATOM 667 C CA . SER A 1 83 ? -6.229 -0.568 9.852 1.00 98.00 83 SER A CA 1
ATOM 668 C C . SER A 1 83 ? -7.669 -0.216 10.254 1.00 98.00 83 SER A C 1
ATOM 670 O O . SER A 1 83 ? -7.884 0.312 11.339 1.00 98.00 83 SER A O 1
ATOM 672 N N . GLY A 1 84 ? -8.668 -0.485 9.402 1.00 97.69 84 GLY A N 1
ATOM 673 C CA . GLY A 1 84 ? -10.066 -0.118 9.659 1.00 97.69 84 GLY A CA 1
ATOM 674 C C . GLY A 1 84 ? -10.352 1.381 9.517 1.00 97.69 84 GLY A C 1
ATOM 675 O O . GLY A 1 84 ? -11.376 1.859 10.006 1.00 97.69 84 GLY A O 1
ATOM 676 N N . ALA A 1 85 ? -9.450 2.127 8.880 1.00 98.25 85 ALA A N 1
ATOM 677 C CA . ALA A 1 85 ? -9.616 3.549 8.617 1.00 98.25 85 ALA A CA 1
ATOM 678 C C . ALA A 1 85 ? -10.431 3.807 7.337 1.00 98.25 85 ALA A C 1
ATOM 680 O O . ALA A 1 85 ? -10.625 2.929 6.494 1.00 98.25 85 ALA A O 1
ATOM 681 N N . CYS A 1 86 ? -10.890 5.044 7.184 1.00 98.25 86 CYS A N 1
ATOM 682 C CA . CYS A 1 86 ? -11.552 5.567 5.998 1.00 98.25 86 CYS A CA 1
ATOM 683 C C . CYS A 1 86 ? -10.554 6.375 5.160 1.00 98.25 86 CYS A C 1
ATOM 685 O O . CYS A 1 86 ? -9.830 7.216 5.695 1.00 98.25 86 CYS A O 1
ATOM 687 N N . LEU A 1 87 ? -10.530 6.144 3.846 1.00 97.75 87 LEU A N 1
ATOM 688 C CA . LEU A 1 87 ? -9.697 6.917 2.923 1.00 97.75 87 LEU A CA 1
ATOM 689 C C . LEU A 1 87 ? -10.433 8.172 2.447 1.00 97.75 87 LEU A C 1
ATOM 691 O O . LEU A 1 87 ? -11.628 8.121 2.144 1.00 97.75 87 LEU A O 1
ATOM 695 N N . VAL A 1 88 ? -9.692 9.274 2.346 1.00 96.62 88 VAL A N 1
ATOM 696 C CA . VAL A 1 88 ? -10.095 10.535 1.704 1.00 96.62 88 VAL A CA 1
ATOM 697 C C . VAL A 1 88 ? -9.298 10.737 0.424 1.00 96.62 88 VAL A C 1
ATOM 699 O O . VAL A 1 88 ? -8.079 10.428 0.437 1.00 96.62 88 VAL A O 1
#

Secondary structure (DSSP, 8-state):
-GGGPPPPPP------TTSEEEEEEE--SSSSPEEEEEEHHHHHHHHHHIIIIIS---TT-EE-----TTSHHHHHHHGGGGGTPEE-

Sequence (88 aa):
VLNQYSPEPLTYTRVNFNDPLFVLYSSGTTGKPKCIVHSVGGTILNHVKEHQLHCDIQPNDRVFYYTTCGWMMWNWHVSALASGACLV